Protein AF-A0A957EY91-F1 (afdb_monomer_lite)

Foldseek 3Di:
DPPVLVVVLVVVCVVLVQVDPVPCDDCNVVSVVCSVVVNCCSVPVVVVVVVVVVVVDDDPVLVVLVVVLVVVCVVCVVVVHHLVPDPVSVVSVVVNVVD

Secondary structure (DSSP, 8-state):
--HHHHHHHHHHHHHTTTT-TT--STTHHHHHHTHHHHHHIIIIIHHHHHHHHHHH---HHHHHHHHHHHHHHHHHHHTT--GGG-HHHHHHHHHHHH-

Structure (mmCIF, N/CA/C/O backbone):
data_AF-A0A957EY91-F1
#
_entry.id   AF-A0A957EY91-F1
#
loop_
_atom_site.group_PDB
_atom_site.id
_atom_site.type_symbol
_atom_site.label_atom_id
_atom_site.label_alt_id
_atom_site.label_comp_id
_atom_site.label_asym_id
_atom_site.label_entity_id
_atom_site.label_seq_id
_atom_site.pdbx_PDB_ins_code
_atom_site.Cartn_x
_atom_site.Cartn_y
_atom_site.Cartn_z
_atom_site.occupancy
_atom_site.B_iso_or_equiv
_atom_site.auth_seq_id
_a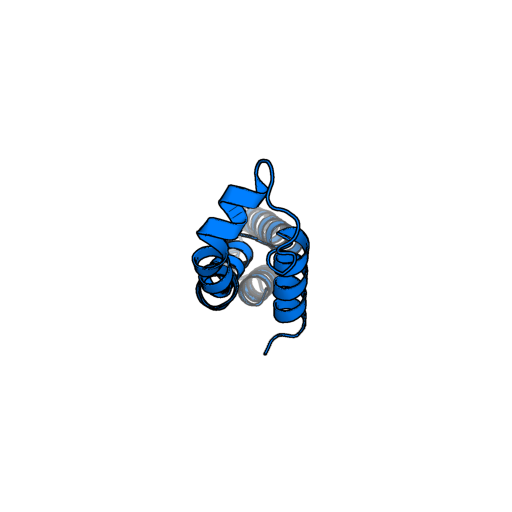tom_site.auth_comp_id
_atom_site.auth_asym_id
_atom_site.auth_atom_id
_atom_site.pdbx_PDB_model_num
ATOM 1 N N . MET A 1 1 ? -4.986 -16.431 3.336 1.00 62.88 1 MET A N 1
ATOM 2 C CA . MET A 1 1 ? -4.805 -15.100 3.963 1.00 62.88 1 MET A CA 1
ATOM 3 C C . MET A 1 1 ? -3.325 -14.752 3.932 1.00 62.88 1 MET A C 1
ATOM 5 O O . MET A 1 1 ? -2.516 -15.635 4.188 1.00 62.88 1 MET A O 1
ATOM 9 N N . ASN A 1 2 ? -2.958 -13.524 3.550 1.00 82.25 2 ASN A N 1
ATOM 10 C CA . ASN A 1 2 ? -1.559 -13.083 3.525 1.00 82.25 2 ASN A CA 1
ATOM 11 C C . ASN A 1 2 ? -1.165 -12.601 4.938 1.00 82.25 2 ASN A C 1
ATOM 13 O O . ASN A 1 2 ? -1.713 -11.596 5.389 1.00 82.25 2 ASN A O 1
ATOM 17 N N . PRO A 1 3 ? -0.224 -13.260 5.639 1.00 86.44 3 PRO A N 1
ATOM 18 C CA . PRO A 1 3 ? 0.088 -12.949 7.038 1.00 86.44 3 PRO A CA 1
ATOM 19 C C . PRO A 1 3 ? 0.644 -11.532 7.241 1.00 86.44 3 PRO A C 1
ATOM 21 O O . PRO A 1 3 ? 0.435 -10.931 8.292 1.00 86.44 3 PRO A O 1
ATOM 24 N N . LYS A 1 4 ? 1.317 -10.958 6.234 1.00 87.12 4 LYS A N 1
ATOM 25 C CA . LYS A 1 4 ? 1.811 -9.572 6.297 1.00 87.12 4 LYS A CA 1
ATOM 26 C C . LYS A 1 4 ? 0.670 -8.558 6.227 1.00 87.12 4 LYS A C 1
ATOM 28 O O . LYS A 1 4 ? 0.732 -7.528 6.890 1.00 87.12 4 LYS A O 1
ATOM 33 N N . TYR A 1 5 ? -0.364 -8.863 5.445 1.00 86.69 5 TYR A N 1
ATOM 34 C CA . TYR A 1 5 ? -1.539 -8.007 5.306 1.00 86.69 5 TYR A CA 1
ATOM 35 C C . TYR A 1 5 ? -2.370 -7.983 6.594 1.00 86.69 5 TYR A C 1
ATOM 37 O O . TYR A 1 5 ? -2.739 -6.911 7.060 1.00 86.69 5 TYR A O 1
ATOM 45 N N . GLU A 1 6 ? -2.569 -9.137 7.234 1.00 88.12 6 GLU A N 1
ATOM 46 C CA . GLU A 1 6 ? -3.240 -9.192 8.541 1.00 88.12 6 GLU A CA 1
ATOM 47 C C . GLU A 1 6 ? -2.463 -8.415 9.613 1.00 88.12 6 GLU A C 1
ATOM 49 O O . GLU A 1 6 ? -3.053 -7.680 10.402 1.00 88.12 6 GLU A O 1
ATOM 54 N N . LYS A 1 7 ? -1.123 -8.493 9.597 1.00 90.44 7 LYS A N 1
ATOM 55 C CA . LYS A 1 7 ? -0.277 -7.691 10.491 1.00 90.44 7 LYS A CA 1
ATOM 56 C C . LYS A 1 7 ? -0.427 -6.186 10.240 1.00 90.44 7 LYS A C 1
ATOM 58 O O . LYS A 1 7 ? -0.486 -5.423 11.199 1.00 90.44 7 LYS A O 1
ATOM 63 N N . LEU A 1 8 ? -0.500 -5.756 8.978 1.00 89.00 8 LEU A N 1
ATOM 64 C CA . LEU A 1 8 ? -0.752 -4.355 8.625 1.00 89.00 8 LEU A CA 1
ATOM 65 C C . LEU A 1 8 ? -2.111 -3.890 9.160 1.00 89.00 8 LEU A C 1
ATOM 67 O O . LEU A 1 8 ? -2.183 -2.846 9.800 1.00 89.00 8 LEU A O 1
ATOM 71 N N . LYS A 1 9 ? -3.171 -4.678 8.942 1.00 87.81 9 LYS A N 1
ATOM 72 C CA . LYS A 1 9 ? -4.508 -4.378 9.467 1.00 87.81 9 LYS A CA 1
ATOM 73 C C . LYS A 1 9 ? -4.504 -4.229 10.986 1.00 87.81 9 LYS A C 1
ATOM 75 O O . LYS A 1 9 ? -5.061 -3.260 11.489 1.00 87.81 9 LYS A O 1
ATOM 80 N N . ALA A 1 10 ? -3.855 -5.148 11.702 1.00 87.88 10 ALA A N 1
ATOM 81 C CA . ALA A 1 10 ? -3.744 -5.085 13.158 1.00 87.88 10 ALA A CA 1
ATOM 82 C C . ALA A 1 10 ? -3.030 -3.806 13.630 1.00 87.88 10 ALA A C 1
ATOM 84 O O . ALA A 1 10 ? -3.543 -3.111 14.500 1.00 87.88 10 ALA A O 1
ATOM 85 N N . LEU A 1 11 ? -1.904 -3.448 13.001 1.00 90.25 11 LEU A N 1
ATOM 86 C CA . LEU A 1 11 ? -1.167 -2.220 13.320 1.00 90.25 11 LEU A CA 1
ATOM 87 C C . LEU A 1 11 ? -1.982 -0.954 13.041 1.00 90.25 11 LEU A C 1
ATOM 89 O O . LEU A 1 11 ? -1.904 0.000 13.805 1.00 90.25 11 LEU A O 1
ATOM 93 N N . LEU A 1 12 ? -2.767 -0.927 11.961 1.00 88.25 12 LEU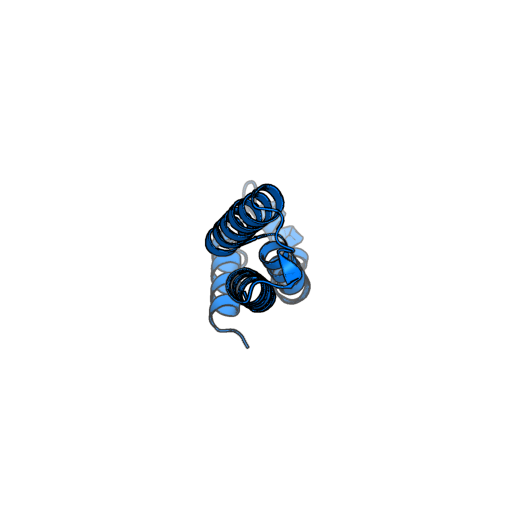 A N 1
ATOM 94 C CA . LEU A 1 12 ? -3.643 0.208 11.667 1.00 88.25 12 LEU A CA 1
ATOM 95 C C . LEU A 1 12 ? -4.754 0.336 12.716 1.00 88.25 12 LEU A C 1
ATOM 97 O O . LEU A 1 12 ? -5.007 1.440 13.188 1.00 88.25 12 LEU A O 1
ATOM 101 N N . LYS A 1 13 ? -5.375 -0.778 13.130 1.00 84.56 13 LYS A N 1
ATOM 102 C CA . LYS A 1 13 ? -6.379 -0.778 14.210 1.00 84.56 13 LYS A CA 1
ATOM 103 C C . LYS A 1 13 ? -5.789 -0.268 15.531 1.00 84.56 13 LYS A C 1
ATOM 105 O O . LYS A 1 13 ? -6.410 0.564 16.189 1.00 84.56 13 LYS A O 1
ATOM 110 N N . GLU A 1 14 ? -4.565 -0.686 15.859 1.00 85.62 14 GLU A N 1
ATOM 111 C CA . GLU A 1 14 ? -3.820 -0.204 17.028 1.00 85.62 14 GLU A CA 1
ATOM 112 C C . GLU A 1 14 ? -3.487 1.294 16.930 1.00 85.62 14 GLU A C 1
ATOM 114 O O . GLU A 1 14 ? -3.729 2.041 17.875 1.00 85.62 14 GLU A O 1
ATOM 119 N N . LEU A 1 15 ? -2.994 1.756 15.775 1.00 85.50 15 LEU A N 1
ATOM 120 C CA . LEU A 1 15 ? -2.622 3.155 15.542 1.00 85.50 15 LEU A CA 1
ATOM 121 C C . LEU A 1 15 ? -3.812 4.105 15.696 1.00 85.50 15 LEU A C 1
ATOM 123 O O . LEU A 1 15 ? -3.676 5.180 16.277 1.00 85.50 15 LEU A O 1
ATOM 127 N N . PHE A 1 16 ? -4.975 3.711 15.175 1.00 82.31 16 PHE A N 1
ATOM 128 C CA . PHE A 1 16 ? -6.203 4.493 15.300 1.00 82.31 16 PHE A CA 1
ATOM 129 C C . PHE A 1 16 ? -6.880 4.339 16.666 1.00 82.31 16 PHE A C 1
ATOM 131 O O . PHE A 1 16 ? -7.872 5.022 16.912 1.00 82.31 16 PHE A O 1
ATOM 138 N N . GLN A 1 17 ? -6.349 3.474 17.542 1.00 78.25 17 GLN A N 1
ATOM 139 C CA . GLN A 1 17 ? -6.841 3.230 18.901 1.00 78.25 17 GLN A CA 1
ATOM 140 C C . GLN A 1 17 ? -8.360 2.993 18.953 1.00 78.25 17 GLN A C 1
ATOM 142 O O . GLN A 1 17 ? -9.031 3.387 19.904 1.00 78.25 17 GLN A O 1
ATOM 147 N N . LEU A 1 18 ? -8.913 2.338 17.923 1.00 71.31 18 LEU A N 1
ATOM 148 C CA . LEU A 1 18 ? -10.365 2.165 17.764 1.00 71.31 18 LEU A CA 1
ATOM 149 C C . LEU A 1 18 ? -10.986 1.329 18.892 1.00 71.31 18 LEU A C 1
ATOM 151 O O . LEU A 1 18 ? -12.173 1.471 19.174 1.00 71.31 18 LEU A O 1
ATOM 155 N N . ASP A 1 19 ? -10.176 0.493 19.541 1.00 69.69 19 ASP A N 1
ATOM 156 C CA . ASP A 1 19 ? -10.584 -0.403 20.623 1.00 69.69 19 ASP A CA 1
ATOM 157 C C . ASP A 1 19 ? -10.448 0.227 22.027 1.00 69.69 19 ASP A C 1
ATOM 159 O O . ASP A 1 19 ? -10.672 -0.457 23.025 1.00 69.69 19 ASP A O 1
ATOM 163 N N . GLN A 1 20 ? -10.076 1.512 22.137 1.00 69.75 20 GLN A N 1
ATOM 164 C CA . GLN A 1 20 ? -9.953 2.218 23.420 1.00 69.75 20 GLN A CA 1
ATOM 165 C C . GLN A 1 20 ? -11.071 3.262 23.604 1.00 69.75 20 GLN A C 1
ATOM 167 O O . GLN A 1 20 ? -10.894 4.431 23.256 1.00 69.75 20 GLN A O 1
ATOM 172 N N . PRO A 1 21 ? -12.226 2.876 24.177 1.00 64.94 21 PRO A N 1
ATOM 173 C CA . PRO A 1 21 ? -13.364 3.777 24.380 1.00 64.94 21 PRO A CA 1
ATOM 174 C C . PRO A 1 21 ? -13.103 4.895 25.404 1.00 64.94 21 PRO A C 1
ATOM 176 O O . PRO A 1 21 ? -13.844 5.870 25.428 1.00 64.94 21 PRO A O 1
ATOM 179 N N . ASP A 1 22 ? -12.048 4.796 26.220 1.00 68.38 22 ASP A N 1
ATOM 180 C CA . ASP A 1 22 ? -11.700 5.814 27.225 1.00 68.38 22 ASP A CA 1
ATOM 181 C C . ASP A 1 22 ? -11.111 7.109 26.613 1.00 68.38 22 ASP A C 1
ATOM 183 O O . ASP A 1 22 ? -11.008 8.139 27.285 1.00 68.38 22 ASP A O 1
ATOM 187 N N . LEU A 1 23 ? -10.742 7.092 25.325 1.00 69.12 23 LEU A N 1
ATOM 188 C CA . LEU A 1 23 ? -10.229 8.242 24.569 1.00 69.12 23 LEU A CA 1
ATOM 189 C C . LEU A 1 23 ? -11.372 9.083 23.979 1.00 69.12 23 LEU A C 1
ATOM 191 O O . LEU A 1 23 ? -11.521 9.212 22.768 1.00 69.12 23 LEU A O 1
ATOM 195 N N . ASP A 1 24 ? -12.178 9.705 24.836 1.00 70.62 24 ASP A N 1
ATOM 196 C CA . ASP A 1 24 ? -13.344 10.491 24.402 1.00 70.62 24 ASP A CA 1
ATOM 197 C C . ASP A 1 24 ? -13.066 12.010 24.368 1.00 70.62 24 ASP A C 1
ATOM 199 O O . ASP A 1 24 ? -13.843 12.851 24.827 1.00 70.62 24 ASP A O 1
ATOM 203 N N . PHE A 1 25 ? -11.900 12.396 23.839 1.00 79.62 25 PHE A N 1
ATOM 204 C CA . PHE A 1 25 ? -11.455 13.792 23.776 1.00 79.62 25 PHE A CA 1
ATOM 205 C C . PHE A 1 25 ? -10.718 14.123 22.473 1.00 79.62 25 PHE A C 1
ATOM 207 O O . PHE A 1 25 ? -10.118 13.269 21.820 1.00 79.62 25 PHE A O 1
ATOM 214 N N . GLY A 1 26 ? -10.749 15.400 22.081 1.00 80.50 26 GLY A N 1
ATOM 215 C CA . GLY A 1 26 ? -10.046 15.887 20.892 1.00 80.50 26 GLY A CA 1
ATOM 216 C C . GLY A 1 26 ? -10.446 15.150 19.607 1.00 80.50 26 GLY A C 1
ATOM 217 O O . GLY A 1 26 ? -11.630 14.952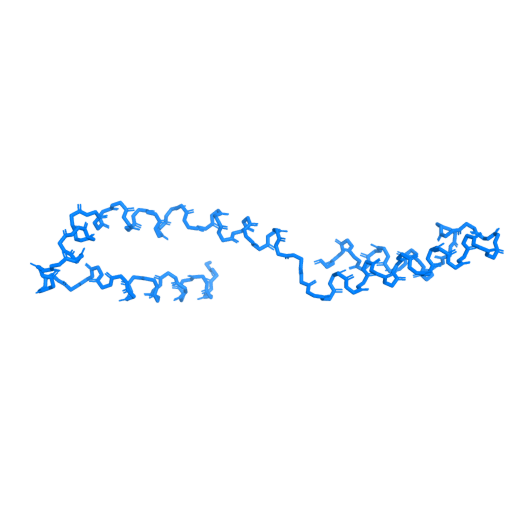 19.336 1.00 80.50 26 GLY A O 1
ATOM 218 N N . LEU A 1 27 ? -9.452 14.750 18.807 1.00 83.19 27 LEU A N 1
ATOM 219 C CA . LEU A 1 27 ? -9.658 14.040 17.538 1.00 83.19 27 LEU A CA 1
ATOM 220 C C . LEU A 1 27 ? -10.276 12.641 17.728 1.00 83.19 27 LEU A C 1
ATOM 222 O O . LEU A 1 27 ? -11.003 12.176 16.849 1.00 83.19 27 LEU A O 1
ATOM 226 N N . TYR A 1 28 ? -10.054 11.993 18.875 1.00 82.94 28 TYR A N 1
ATOM 227 C CA . TYR A 1 28 ? -10.534 10.632 19.129 1.00 82.94 28 TYR A CA 1
ATOM 228 C C . TYR A 1 28 ? -12.059 10.540 19.206 1.00 82.94 28 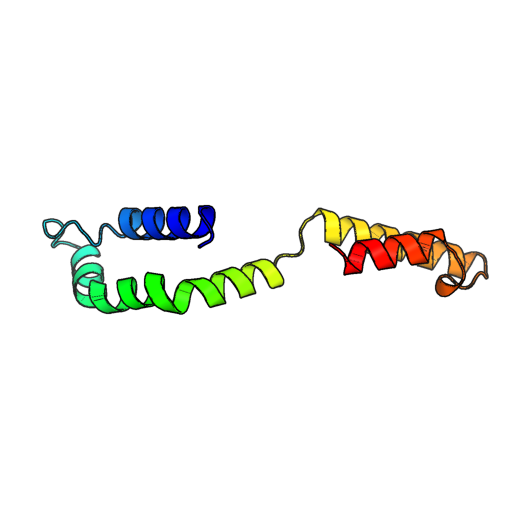TYR A C 1
ATOM 230 O O . TYR A 1 28 ? -12.621 9.559 18.734 1.00 82.94 28 TYR A O 1
ATOM 238 N N . ARG A 1 29 ? -12.751 11.610 19.626 1.00 80.69 29 ARG A N 1
ATOM 239 C CA . ARG A 1 29 ? -14.223 11.691 19.542 1.00 80.69 29 ARG A CA 1
ATOM 240 C C . ARG A 1 29 ? -14.739 11.502 18.116 1.00 80.69 29 ARG A C 1
ATOM 242 O O . ARG A 1 29 ? -15.764 10.865 17.891 1.00 80.69 29 ARG A O 1
ATOM 249 N N . ILE A 1 30 ? -14.038 12.085 17.144 1.00 83.12 30 ILE A N 1
ATOM 250 C CA . ILE A 1 30 ? -14.404 11.999 15.726 1.00 83.12 30 ILE A CA 1
ATOM 251 C C . ILE A 1 30 ? -14.078 10.602 15.193 1.00 83.12 30 ILE A C 1
ATOM 253 O O . ILE A 1 30 ? -14.895 10.014 14.486 1.00 83.12 30 ILE A O 1
ATOM 257 N N . LEU A 1 31 ? -12.908 10.066 15.552 1.00 80.19 31 LEU A N 1
ATOM 258 C CA . LEU A 1 31 ? -12.490 8.719 15.160 1.00 80.19 31 LEU A CA 1
ATOM 259 C C . LEU A 1 31 ? -13.432 7.650 15.721 1.00 80.19 31 LEU A C 1
ATOM 261 O O . LEU A 1 31 ? -13.837 6.757 14.984 1.00 80.19 31 LEU A O 1
ATOM 265 N N . HIS A 1 32 ? -13.860 7.782 16.976 1.00 80.88 32 HIS A N 1
ATOM 266 C CA . HIS A 1 32 ? -14.800 6.863 17.608 1.00 80.88 32 HIS A CA 1
ATOM 267 C C . HIS A 1 32 ? -16.184 6.928 16.949 1.00 80.88 32 HIS A C 1
ATOM 269 O O . HIS A 1 32 ? -16.757 5.891 16.613 1.00 80.88 32 HIS A O 1
ATOM 275 N N . ALA A 1 33 ? -16.688 8.137 16.668 1.00 83.38 33 ALA A N 1
ATOM 276 C CA . ALA A 1 33 ? -17.955 8.331 15.957 1.00 83.38 33 ALA A CA 1
ATOM 277 C C . ALA A 1 33 ? -17.953 7.717 14.545 1.00 83.38 33 ALA A C 1
ATOM 279 O O . ALA A 1 33 ? -19.011 7.364 14.026 1.00 83.38 33 ALA A O 1
ATOM 280 N N . ARG A 1 34 ? -16.773 7.570 13.930 1.00 85.38 34 ARG A N 1
ATOM 281 C CA . ARG A 1 34 ? -16.581 6.928 12.621 1.00 85.38 34 ARG A CA 1
ATOM 282 C C . ARG A 1 34 ? -15.932 5.547 12.706 1.00 85.38 34 ARG A C 1
ATOM 284 O O . ARG A 1 34 ? -15.518 5.011 11.684 1.00 85.38 34 ARG A O 1
ATOM 291 N N . SER A 1 35 ? -15.857 4.942 13.890 1.00 83.06 35 SER A N 1
ATOM 292 C CA . SER A 1 35 ? -15.179 3.654 14.097 1.00 83.06 35 SER A CA 1
ATOM 293 C C . SER A 1 35 ? -15.742 2.544 13.207 1.00 83.06 35 SER A C 1
ATOM 295 O O . SER A 1 35 ? -14.984 1.719 12.702 1.00 83.06 35 SER A O 1
ATOM 297 N N . ALA A 1 36 ? -17.054 2.553 12.956 1.00 84.69 36 ALA A N 1
ATOM 298 C CA . ALA A 1 36 ? -17.708 1.624 12.038 1.00 84.69 36 ALA A CA 1
ATOM 299 C C . ALA A 1 36 ? -17.220 1.797 10.587 1.00 84.69 36 ALA A C 1
ATOM 301 O O . ALA A 1 36 ? -16.852 0.813 9.952 1.00 84.69 36 ALA A O 1
ATOM 302 N N . GLU A 1 37 ? -17.149 3.038 10.089 1.00 87.81 37 GLU A N 1
ATOM 303 C CA . GLU A 1 37 ? -16.608 3.358 8.756 1.00 87.81 37 GLU A CA 1
ATOM 304 C C . GLU A 1 37 ? -15.134 2.954 8.641 1.00 87.81 37 GLU A C 1
ATOM 306 O O . GLU A 1 37 ? -14.732 2.340 7.655 1.00 87.81 37 GLU A O 1
ATOM 311 N N . ILE A 1 38 ? -14.326 3.252 9.662 1.00 85.88 38 ILE A N 1
ATOM 312 C CA . ILE A 1 38 ? -12.895 2.926 9.661 1.00 85.88 38 ILE A CA 1
ATOM 313 C C . ILE A 1 38 ? -12.691 1.406 9.682 1.00 85.88 38 ILE A C 1
ATOM 315 O O . ILE A 1 38 ? -11.865 0.887 8.933 1.00 85.88 38 ILE A O 1
ATOM 319 N N . ASN A 1 39 ? -13.451 0.668 10.494 1.00 84.69 39 ASN A N 1
ATOM 320 C CA . ASN A 1 39 ? -13.374 -0.793 10.511 1.00 84.69 39 ASN A CA 1
ATOM 321 C C . ASN A 1 39 ? -13.810 -1.401 9.176 1.00 84.69 39 ASN A C 1
ATOM 323 O O . ASN A 1 39 ? -13.107 -2.264 8.654 1.00 84.69 39 ASN A O 1
ATOM 327 N N . GLN A 1 40 ? -14.904 -0.912 8.585 1.00 89.31 40 GLN A N 1
ATOM 328 C CA . GLN A 1 40 ? -15.339 -1.344 7.258 1.00 89.31 40 GLN A CA 1
ATOM 329 C C . GLN A 1 40 ? -14.244 -1.112 6.212 1.00 89.31 40 GLN A C 1
ATOM 331 O O . GLN A 1 40 ? -13.925 -2.027 5.452 1.00 89.31 40 GLN A O 1
ATOM 336 N N . PHE A 1 41 ? -13.610 0.061 6.232 1.00 90.00 41 PHE A N 1
ATOM 337 C CA . PHE A 1 41 ? -12.498 0.367 5.344 1.00 90.00 41 PHE A CA 1
ATOM 338 C C . PHE A 1 41 ? -11.334 -0.616 5.525 1.00 90.00 41 PHE A C 1
ATOM 340 O O . PHE A 1 41 ? -10.858 -1.210 4.558 1.00 90.00 41 PHE A O 1
ATOM 347 N N . LEU A 1 42 ? -10.885 -0.835 6.765 1.00 87.31 42 LEU A N 1
ATOM 348 C CA . LEU A 1 42 ? -9.773 -1.742 7.059 1.00 87.31 42 LEU A CA 1
ATOM 349 C C . LEU A 1 42 ? -10.085 -3.195 6.681 1.00 87.31 42 LEU A C 1
ATOM 351 O O . LEU A 1 42 ? -9.173 -3.936 6.306 1.00 87.31 42 LEU A O 1
ATOM 355 N N . ASP A 1 43 ? -11.348 -3.612 6.786 1.00 85.56 43 ASP A N 1
ATOM 356 C CA . ASP A 1 43 ? -11.759 -4.991 6.547 1.00 85.56 43 ASP A CA 1
ATOM 357 C C . ASP A 1 43 ? -12.104 -5.297 5.083 1.00 85.56 43 ASP A C 1
ATOM 359 O O . ASP A 1 43 ? -11.806 -6.408 4.633 1.00 85.56 43 ASP A O 1
ATOM 363 N N . HIS A 1 44 ? -12.636 -4.331 4.328 1.00 87.00 44 HIS A N 1
ATOM 364 C CA . HIS A 1 44 ? -13.127 -4.551 2.963 1.00 87.00 44 HIS A CA 1
ATOM 365 C C . HIS A 1 44 ? -12.426 -3.706 1.889 1.00 87.00 44 HIS A C 1
ATOM 367 O O . HIS A 1 44 ? -12.133 -4.227 0.811 1.00 87.00 44 HIS A O 1
ATOM 373 N N . ASP A 1 45 ? -12.096 -2.447 2.178 1.00 88.25 45 ASP A N 1
ATOM 374 C CA . ASP A 1 45 ? -11.654 -1.482 1.157 1.00 88.25 45 ASP A CA 1
ATOM 375 C C . ASP A 1 45 ? -10.129 -1.291 1.105 1.00 88.25 45 ASP A C 1
ATOM 377 O O . ASP A 1 45 ? -9.573 -0.875 0.086 1.00 88.25 45 ASP A O 1
ATOM 381 N N . LEU A 1 46 ? -9.419 -1.649 2.178 1.00 88.00 46 LEU A N 1
ATOM 382 C CA . LEU A 1 46 ? -7.970 -1.491 2.280 1.00 88.00 46 LEU A CA 1
ATOM 383 C C . LEU A 1 46 ? -7.219 -2.406 1.301 1.00 88.00 46 LEU A C 1
ATOM 385 O O . LEU A 1 46 ? -6.199 -2.008 0.743 1.00 88.00 46 LEU A O 1
ATOM 389 N N . LEU A 1 47 ? -7.683 -3.644 1.093 1.00 86.75 47 LEU A N 1
ATOM 390 C CA . LEU A 1 47 ? -6.962 -4.614 0.259 1.00 86.75 47 LEU A CA 1
ATOM 391 C C . LEU A 1 47 ? -6.829 -4.155 -1.209 1.00 86.75 47 LEU A C 1
ATOM 393 O O . LEU A 1 47 ? -5.709 -4.220 -1.722 1.00 86.75 47 LEU A O 1
ATOM 397 N N . PRO A 1 48 ? -7.900 -3.689 -1.887 1.00 87.00 48 PRO A N 1
ATOM 398 C CA . PRO A 1 48 ? -7.789 -3.096 -3.219 1.00 87.00 48 PRO A CA 1
ATOM 399 C C . PRO A 1 48 ? -6.790 -1.937 -3.293 1.00 87.00 48 PRO A C 1
ATOM 401 O O . PRO A 1 48 ? -5.956 -1.921 -4.193 1.00 87.00 48 PRO A O 1
ATOM 404 N N . GLN A 1 49 ? -6.812 -1.013 -2.327 1.00 86.06 49 GLN A N 1
ATOM 405 C CA . GLN A 1 49 ? -5.918 0.151 -2.334 1.00 86.06 49 GLN A CA 1
ATOM 406 C C . GLN A 1 49 ? -4.455 -0.231 -2.131 1.00 86.06 49 GLN A C 1
ATOM 408 O O . GLN A 1 49 ? -3.578 0.297 -2.807 1.00 86.06 49 GLN A O 1
ATOM 413 N N . VAL A 1 50 ? -4.185 -1.186 -1.235 1.00 85.44 50 VAL A N 1
ATOM 414 C CA . VAL A 1 50 ? -2.838 -1.732 -1.059 1.00 85.44 50 VAL A CA 1
ATOM 415 C C . VAL A 1 50 ? -2.356 -2.335 -2.376 1.00 85.44 50 VAL A C 1
ATOM 417 O O . VAL A 1 50 ? -1.260 -2.017 -2.815 1.00 85.44 50 VAL A O 1
ATOM 420 N N . ARG A 1 51 ? -3.173 -3.156 -3.048 1.00 82.56 51 ARG A N 1
ATOM 421 C CA . ARG A 1 51 ? -2.793 -3.742 -4.344 1.00 82.56 51 ARG A CA 1
ATOM 422 C C . ARG A 1 51 ? -2.483 -2.676 -5.387 1.00 82.56 51 ARG A C 1
ATOM 424 O O . ARG A 1 51 ? -1.417 -2.744 -5.980 1.00 82.56 51 ARG A O 1
ATOM 431 N N . GLN A 1 52 ? -3.350 -1.680 -5.535 1.00 84.06 52 GLN A N 1
ATOM 432 C CA . GLN A 1 52 ? -3.137 -0.583 -6.474 1.00 84.06 52 GLN A CA 1
ATOM 433 C C . GLN A 1 52 ? -1.842 0.187 -6.168 1.00 84.06 52 GLN A C 1
ATOM 435 O O . GLN A 1 52 ? -1.037 0.420 -7.062 1.00 84.06 52 GLN A O 1
ATOM 440 N N . ALA A 1 53 ? -1.583 0.514 -4.900 1.00 82.56 53 ALA A N 1
ATOM 441 C CA . ALA A 1 53 ? -0.354 1.199 -4.505 1.00 82.56 53 ALA A CA 1
ATOM 442 C C . ALA A 1 53 ? 0.903 0.364 -4.805 1.00 82.56 53 ALA A C 1
ATOM 444 O O . ALA A 1 53 ? 1.931 0.919 -5.178 1.00 82.56 53 ALA A O 1
ATOM 445 N N . PHE A 1 54 ? 0.830 -0.964 -4.669 1.00 77.38 54 PHE A N 1
ATOM 446 C CA . PHE A 1 54 ? 1.922 -1.868 -5.043 1.00 77.38 54 PHE A CA 1
ATOM 447 C C . PHE A 1 54 ? 2.057 -2.068 -6.562 1.00 77.38 54 PHE A C 1
ATOM 449 O O . PHE A 1 54 ? 3.157 -2.350 -7.020 1.00 77.38 54 PHE A O 1
ATOM 456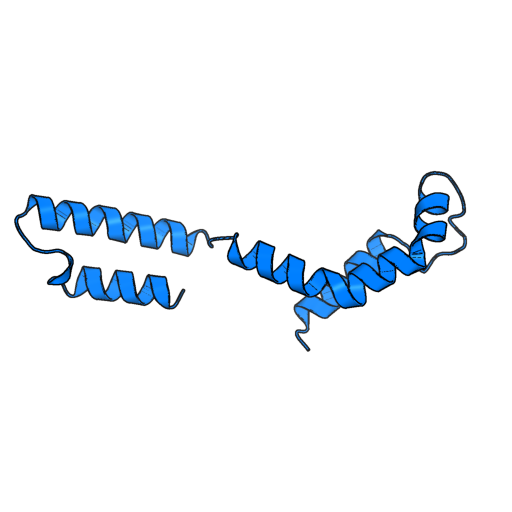 N N . GLU A 1 55 ? 0.982 -1.919 -7.339 1.00 73.88 55 GLU A N 1
ATOM 457 C CA . GLU A 1 55 ? 1.028 -1.917 -8.809 1.00 73.88 55 GLU A CA 1
ATOM 458 C C . GLU A 1 55 ? 1.655 -0.627 -9.355 1.00 73.88 55 GLU A C 1
ATOM 460 O O . GLU A 1 55 ? 2.454 -0.668 -10.289 1.00 73.88 55 GLU A O 1
ATOM 465 N N . GLU A 1 56 ? 1.332 0.516 -8.748 1.00 71.44 56 GLU A N 1
ATOM 466 C CA . GLU A 1 56 ? 1.938 1.813 -9.068 1.00 71.44 56 GLU A CA 1
ATOM 467 C C . GLU A 1 56 ? 3.394 1.902 -8.583 1.00 71.44 56 GLU A C 1
ATOM 469 O O . GLU A 1 56 ? 4.220 2.607 -9.171 1.00 71.44 56 GLU A O 1
ATOM 474 N N . TYR A 1 57 ? 3.737 1.157 -7.531 1.00 71.44 57 TYR A N 1
ATOM 475 C CA . TYR A 1 57 ? 5.100 1.052 -7.040 1.00 71.44 57 TYR A CA 1
ATOM 476 C C . TYR A 1 57 ? 5.928 0.134 -7.943 1.00 71.44 57 TYR A C 1
ATOM 478 O O . TYR A 1 57 ? 5.996 -1.079 -7.747 1.00 71.44 57 TYR A O 1
ATOM 486 N N . GLN A 1 58 ? 6.632 0.720 -8.912 1.00 65.81 58 GLN A N 1
ATOM 487 C CA . GLN A 1 58 ? 7.722 0.003 -9.563 1.00 65.81 58 GLN A CA 1
ATOM 488 C C . GLN A 1 58 ? 8.875 -0.177 -8.561 1.00 65.81 58 GLN A C 1
ATOM 490 O O . GLN A 1 58 ? 9.427 0.826 -8.094 1.00 65.81 58 GLN A O 1
ATOM 495 N N . PRO A 1 59 ? 9.274 -1.418 -8.218 1.00 71.94 59 PRO A N 1
ATOM 496 C CA . PRO A 1 59 ? 10.448 -1.622 -7.383 1.00 71.94 59 PRO A CA 1
ATOM 497 C C . PRO A 1 59 ? 11.671 -1.000 -8.065 1.00 71.94 59 PRO A C 1
ATOM 499 O O . PRO A 1 59 ? 11.776 -1.009 -9.293 1.00 71.94 59 PRO A O 1
ATOM 502 N N . ALA A 1 60 ? 12.605 -0.465 -7.274 1.00 72.00 60 ALA A N 1
ATOM 503 C CA . ALA A 1 60 ? 13.827 0.162 -7.789 1.00 72.00 60 ALA A CA 1
ATOM 504 C C . ALA A 1 60 ? 14.586 -0.756 -8.768 1.00 72.00 60 ALA A C 1
ATOM 506 O O . ALA A 1 60 ? 15.148 -0.280 -9.752 1.00 72.00 60 ALA A O 1
ATOM 507 N N . ASP A 1 61 ? 14.511 -2.071 -8.552 1.00 71.75 61 ASP A N 1
ATOM 508 C CA . ASP A 1 61 ? 15.044 -3.092 -9.454 1.00 71.75 61 ASP A CA 1
ATOM 509 C C . ASP A 1 61 ? 14.406 -3.054 -10.854 1.00 71.75 61 ASP A C 1
ATOM 511 O O . ASP A 1 61 ? 15.117 -3.167 -11.849 1.00 71.75 61 ASP A O 1
ATOM 515 N N . LYS A 1 62 ? 13.086 -2.838 -10.959 1.00 79.69 62 LYS A N 1
ATOM 516 C CA . LYS A 1 62 ? 12.369 -2.717 -12.243 1.00 79.69 62 LYS A CA 1
ATOM 517 C C . LYS A 1 62 ? 12.787 -1.462 -12.999 1.00 79.69 62 LYS A C 1
ATOM 519 O O . LYS A 1 62 ? 13.058 -1.536 -14.193 1.00 79.69 62 LYS A O 1
ATOM 524 N N . ALA A 1 63 ? 12.897 -0.334 -12.299 1.00 82.62 63 ALA A N 1
ATOM 525 C CA . ALA A 1 63 ? 13.342 0.924 -12.893 1.00 82.62 63 ALA A CA 1
ATOM 526 C C . ALA A 1 63 ? 14.787 0.826 -13.423 1.00 82.62 63 ALA A C 1
ATOM 528 O O . ALA A 1 63 ? 15.089 1.304 -14.520 1.00 82.62 63 ALA A O 1
ATOM 529 N N . GLU A 1 64 ? 15.673 0.158 -12.679 1.00 84.25 64 GLU A N 1
ATOM 530 C CA . GLU A 1 64 ? 17.055 -0.099 -13.092 1.00 84.25 64 GLU A CA 1
ATOM 531 C C . GLU A 1 64 ? 17.125 -1.085 -14.275 1.00 84.25 64 GLU A C 1
ATOM 533 O O . GLU A 1 64 ? 17.841 -0.842 -15.247 1.00 84.25 64 GLU A O 1
ATOM 538 N N . LEU A 1 65 ? 16.314 -2.148 -14.262 1.00 84.75 65 LEU A N 1
ATOM 539 C CA . LEU A 1 65 ? 16.156 -3.075 -15.389 1.00 84.75 65 LEU A CA 1
ATOM 540 C C . LEU A 1 65 ? 15.647 -2.364 -16.657 1.00 84.75 65 LEU A C 1
ATOM 542 O O . LEU A 1 65 ? 16.183 -2.590 -17.744 1.00 84.75 65 LEU A O 1
ATOM 546 N N . GLU A 1 66 ? 14.662 -1.465 -16.544 1.00 86.19 66 GLU A N 1
ATOM 547 C CA . GLU A 1 66 ? 14.154 -0.681 -17.679 1.00 86.19 66 GLU A CA 1
ATOM 548 C C . GLU A 1 66 ? 15.218 0.271 -18.230 1.00 86.19 66 GLU A C 1
ATOM 550 O O . GLU A 1 66 ? 15.288 0.514 -19.439 1.00 86.19 66 GLU A O 1
ATOM 555 N N . LYS A 1 67 ? 16.031 0.855 -17.348 1.00 89.62 67 LYS A N 1
ATOM 556 C CA . LYS A 1 67 ? 17.142 1.721 -17.738 1.00 89.62 67 LYS A CA 1
ATOM 557 C C . LYS A 1 67 ? 18.197 0.929 -18.512 1.00 89.62 67 LYS A C 1
ATOM 559 O O . LYS A 1 67 ? 18.533 1.323 -19.627 1.00 89.62 67 LYS A O 1
ATOM 564 N N . GLN A 1 68 ? 18.626 -0.224 -17.998 1.00 88.00 68 GLN A N 1
ATOM 565 C CA . GLN A 1 68 ? 19.578 -1.103 -18.686 1.00 88.00 68 GLN A CA 1
ATOM 566 C C . GLN A 1 68 ? 19.042 -1.598 -20.034 1.00 88.00 68 GLN A C 1
ATOM 568 O O . GLN A 1 68 ? 19.786 -1.667 -21.017 1.00 88.00 68 GLN A O 1
ATOM 573 N N . LEU A 1 69 ? 17.746 -1.920 -20.108 1.00 89.00 69 LEU A N 1
ATOM 574 C CA . LEU A 1 69 ? 17.088 -2.292 -21.358 1.00 89.00 69 LEU A CA 1
ATOM 575 C C . LEU A 1 69 ? 17.130 -1.138 -22.369 1.00 89.00 69 LEU A C 1
ATOM 577 O O . LEU A 1 69 ? 17.469 -1.365 -23.533 1.00 89.00 69 LEU A O 1
ATOM 581 N N . ARG A 1 70 ? 16.826 0.094 -21.937 1.00 91.75 70 ARG A N 1
ATOM 582 C CA . ARG A 1 70 ? 16.894 1.302 -22.777 1.00 91.75 70 ARG A CA 1
ATOM 583 C C . ARG A 1 70 ? 18.307 1.564 -23.290 1.00 91.75 70 ARG A C 1
ATOM 585 O O . ARG A 1 70 ? 18.473 1.759 -24.491 1.00 91.75 70 ARG A O 1
ATOM 592 N N . GLU A 1 71 ? 19.308 1.520 -22.415 1.00 91.81 71 GLU A N 1
ATOM 593 C CA . GLU A 1 71 ? 20.713 1.761 -22.764 1.00 91.81 71 GLU A CA 1
ATOM 594 C C . GLU A 1 71 ? 21.222 0.731 -23.778 1.00 91.81 71 GLU A C 1
ATOM 596 O O . GLU A 1 71 ? 21.734 1.103 -24.834 1.00 91.81 71 GLU A O 1
ATOM 601 N N . LYS A 1 72 ? 21.005 -0.567 -23.524 1.00 88.19 72 LYS A N 1
ATOM 602 C CA . LYS A 1 72 ? 21.419 -1.623 -24.459 1.00 88.19 72 LYS A CA 1
ATOM 603 C C . LYS A 1 72 ? 20.677 -1.547 -25.786 1.00 88.19 72 LYS A C 1
ATOM 605 O O . LYS A 1 72 ? 21.295 -1.691 -26.834 1.00 88.19 72 LYS A O 1
ATOM 610 N N . SER A 1 73 ? 19.370 -1.291 -25.766 1.00 88.31 73 SER A N 1
ATOM 611 C CA . SER A 1 73 ? 18.590 -1.167 -27.003 1.00 88.31 73 SER A CA 1
ATOM 612 C C . SER A 1 73 ? 19.040 0.030 -27.842 1.00 88.31 73 SER A C 1
ATOM 614 O O . SER A 1 73 ? 19.099 -0.069 -29.064 1.00 88.31 73 SER A O 1
ATOM 616 N N . ALA A 1 74 ? 19.379 1.154 -27.204 1.00 90.06 74 ALA A N 1
ATOM 617 C CA . ALA A 1 74 ? 19.924 2.322 -27.888 1.00 90.06 74 ALA A CA 1
ATOM 618 C C . ALA A 1 74 ? 21.315 2.040 -28.474 1.00 90.06 74 ALA A C 1
ATOM 620 O O . ALA A 1 74 ? 21.560 2.394 -29.625 1.00 90.06 74 ALA A O 1
ATOM 621 N N . GLN A 1 75 ? 22.180 1.349 -27.724 1.00 88.88 75 GLN A N 1
ATOM 622 C CA . GLN A 1 75 ? 23.504 0.941 -28.190 1.00 88.88 75 GLN A CA 1
ATOM 623 C C . GLN A 1 75 ? 23.409 0.047 -29.434 1.00 88.88 75 GLN A C 1
ATOM 625 O O . GLN A 1 75 ? 24.000 0.366 -30.458 1.00 88.88 75 GLN A O 1
ATOM 630 N N . TYR A 1 76 ? 22.592 -1.011 -29.398 1.00 87.56 76 TYR A N 1
ATOM 631 C CA . TYR A 1 76 ? 22.445 -1.904 -30.552 1.00 87.56 76 TYR A CA 1
ATOM 632 C C . TYR A 1 76 ? 21.844 -1.200 -31.773 1.00 87.56 76 TYR A C 1
ATOM 634 O O . TYR A 1 76 ? 22.310 -1.434 -32.885 1.00 87.56 76 TYR A O 1
ATOM 642 N N . ARG A 1 77 ? 20.893 -0.271 -31.585 1.00 86.81 77 ARG A N 1
ATOM 643 C CA . ARG A 1 77 ? 20.400 0.572 -32.690 1.00 86.81 77 ARG A CA 1
ATOM 644 C C . ARG A 1 77 ? 21.496 1.449 -33.286 1.00 86.81 77 ARG A C 1
ATOM 646 O O . ARG A 1 77 ? 21.537 1.600 -34.503 1.00 86.81 77 ARG A O 1
ATOM 653 N N . ALA A 1 78 ? 22.357 2.034 -32.452 1.00 88.31 78 ALA A N 1
ATOM 654 C CA . ALA A 1 78 ? 23.485 2.843 -32.910 1.00 88.31 78 ALA A CA 1
ATOM 655 C C . ALA A 1 78 ? 24.509 2.002 -33.691 1.00 88.31 78 ALA A C 1
ATOM 657 O O . ALA A 1 78 ? 25.057 2.474 -34.684 1.00 88.31 78 ALA A O 1
ATOM 658 N N . ASP A 1 79 ? 24.682 0.738 -33.302 1.00 86.81 79 ASP A N 1
ATOM 659 C CA . ASP A 1 79 ? 25.532 -0.243 -33.983 1.00 86.81 79 ASP A CA 1
ATOM 660 C C . ASP A 1 79 ? 24.868 -0.852 -35.243 1.00 86.81 79 ASP A C 1
ATOM 662 O O . ASP A 1 79 ? 25.437 -1.736 -35.885 1.00 86.81 79 ASP A O 1
ATOM 666 N N . GLY A 1 80 ? 23.668 -0.388 -35.623 1.00 84.19 80 GLY A N 1
ATOM 667 C CA . GLY A 1 80 ? 22.933 -0.847 -36.809 1.00 84.19 80 GLY A CA 1
ATOM 668 C C . GLY A 1 80 ? 22.267 -2.220 -36.657 1.00 84.19 80 GLY A C 1
ATOM 669 O O . GLY A 1 80 ? 21.833 -2.804 -37.649 1.00 84.19 80 GLY A O 1
ATOM 670 N N . LEU A 1 81 ? 22.188 -2.742 -35.432 1.00 84.12 81 LEU A N 1
ATOM 671 C CA . LEU A 1 81 ? 21.564 -4.017 -35.084 1.00 84.12 81 LEU A CA 1
ATOM 672 C C . LEU A 1 81 ? 20.123 -3.792 -34.609 1.00 84.12 81 LEU A C 1
ATOM 674 O O . LEU A 1 81 ? 19.824 -2.821 -33.912 1.00 84.12 81 LEU A O 1
ATOM 678 N N . ASP A 1 82 ? 19.226 -4.721 -34.940 1.00 83.44 82 ASP A N 1
ATOM 679 C CA . ASP A 1 82 ? 17.868 -4.718 -34.394 1.00 83.44 82 ASP A CA 1
ATOM 680 C C . ASP A 1 82 ? 17.896 -5.205 -32.929 1.00 83.44 82 ASP A C 1
ATOM 682 O O . ASP A 1 82 ? 18.248 -6.366 -32.692 1.00 83.44 82 ASP A O 1
ATOM 686 N N . PRO A 1 83 ? 17.525 -4.380 -31.930 1.00 79.56 83 PRO A N 1
ATOM 687 C CA . PRO A 1 83 ? 17.501 -4.794 -30.528 1.00 79.56 83 PRO A CA 1
ATOM 688 C C . PRO A 1 83 ? 16.613 -6.007 -30.268 1.00 79.56 83 PRO A C 1
ATOM 690 O O . PRO A 1 83 ? 16.929 -6.807 -29.390 1.00 79.56 83 PRO A O 1
ATOM 693 N N . ASP A 1 84 ? 15.533 -6.172 -31.036 1.00 79.38 84 ASP A N 1
ATOM 694 C CA . ASP A 1 84 ? 14.621 -7.307 -30.900 1.00 79.38 84 ASP A CA 1
ATOM 695 C C . ASP A 1 84 ? 15.231 -8.611 -31.435 1.00 79.38 84 ASP A C 1
ATOM 697 O O . ASP A 1 84 ? 14.729 -9.689 -31.126 1.00 79.38 84 ASP A O 1
ATOM 701 N N . SER A 1 85 ? 16.351 -8.545 -32.163 1.00 81.31 85 SER A N 1
ATOM 702 C CA . SER A 1 85 ? 17.120 -9.714 -32.611 1.00 81.31 85 SER A CA 1
ATOM 703 C C . SER A 1 85 ? 18.211 -10.147 -31.622 1.00 81.31 85 SER A C 1
ATOM 705 O O . SER A 1 85 ? 18.749 -11.249 -31.740 1.00 81.31 85 SER A O 1
ATOM 707 N N . VAL A 1 86 ? 18.537 -9.310 -30.626 1.00 87.31 86 VAL A N 1
ATOM 708 C CA . VAL A 1 86 ? 19.631 -9.565 -29.681 1.00 87.31 86 VAL A CA 1
ATOM 709 C C . VAL A 1 86 ? 19.131 -10.376 -28.476 1.00 87.31 86 VAL A C 1
ATOM 711 O O . VAL A 1 86 ? 18.339 -9.863 -27.677 1.00 87.31 86 VAL A O 1
ATOM 714 N N . PRO A 1 87 ? 19.656 -11.597 -28.234 1.00 84.31 87 PRO A N 1
ATOM 715 C CA . PRO A 1 87 ? 19.205 -12.452 -27.129 1.00 84.31 87 PRO A CA 1
ATOM 716 C C . PRO A 1 87 ? 19.333 -11.800 -25.744 1.00 84.31 87 PRO A C 1
ATOM 718 O O . PRO A 1 87 ? 18.531 -12.049 -24.847 1.00 84.31 87 PRO A O 1
ATOM 721 N N . GLY A 1 88 ? 20.333 -10.930 -25.560 1.00 83.69 88 GLY A N 1
ATOM 722 C CA . GLY A 1 88 ? 20.532 -10.187 -24.314 1.00 83.69 88 GLY A CA 1
ATOM 723 C C . GLY A 1 88 ? 19.415 -9.182 -24.010 1.00 83.69 88 GLY A C 1
ATOM 724 O O . GLY A 1 88 ? 19.018 -9.060 -22.854 1.00 83.69 88 GLY A O 1
ATOM 725 N N . VAL A 1 89 ? 18.888 -8.497 -25.031 1.00 87.00 89 VAL A N 1
ATOM 726 C CA . VAL A 1 89 ? 17.779 -7.533 -24.899 1.00 87.00 89 VAL A CA 1
ATOM 727 C C . VAL A 1 89 ? 16.461 -8.272 -24.691 1.00 87.00 89 VAL A C 1
ATOM 729 O O . VAL A 1 89 ? 15.686 -7.895 -23.816 1.00 87.00 89 VAL A O 1
ATOM 732 N 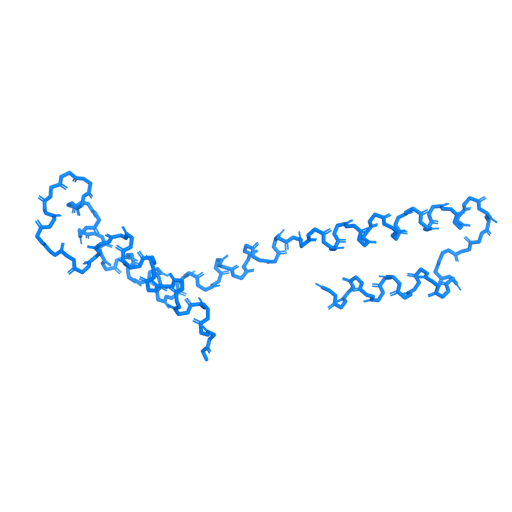N . GLN A 1 90 ? 16.243 -9.374 -25.414 1.00 85.94 90 GLN A N 1
ATOM 733 C CA . GLN A 1 90 ? 15.074 -10.240 -25.227 1.00 85.94 90 GLN A CA 1
ATOM 734 C C . GLN A 1 90 ? 14.999 -10.789 -23.798 1.00 85.94 90 GLN A C 1
ATOM 736 O O . GLN A 1 90 ? 13.950 -10.713 -23.162 1.00 85.94 90 GLN A O 1
ATOM 741 N N . LYS A 1 91 ? 16.125 -11.274 -23.258 1.00 86.19 91 LYS A N 1
ATOM 742 C CA . LYS A 1 91 ? 16.195 -11.784 -21.884 1.00 86.19 91 LYS A CA 1
ATOM 743 C C . LYS A 1 91 ? 15.913 -10.694 -20.847 1.00 86.19 91 LYS A C 1
ATOM 745 O O . LYS A 1 91 ? 15.170 -10.943 -19.906 1.00 86.19 91 LYS A O 1
ATOM 750 N N . LEU A 1 92 ? 16.464 -9.491 -21.031 1.00 85.25 92 LEU A N 1
ATOM 751 C CA . LEU A 1 92 ? 16.179 -8.332 -20.172 1.00 85.25 92 LEU A CA 1
ATOM 752 C C . LEU A 1 92 ? 14.694 -7.949 -20.210 1.00 85.25 92 LEU A C 1
ATOM 754 O O . LEU A 1 92 ? 14.097 -7.687 -19.173 1.00 85.25 92 LEU A O 1
ATOM 758 N N . ARG A 1 93 ? 14.080 -7.968 -21.396 1.00 85.19 93 ARG A N 1
ATOM 759 C CA . ARG A 1 93 ? 12.656 -7.669 -21.588 1.00 85.19 93 ARG A CA 1
ATOM 760 C C . ARG A 1 93 ? 11.754 -8.732 -20.958 1.00 85.19 93 ARG A C 1
ATOM 762 O O . ARG A 1 93 ? 10.732 -8.392 -20.373 1.00 85.19 93 ARG A O 1
ATOM 769 N N . GLN A 1 94 ? 12.152 -10.000 -21.033 1.00 86.12 94 GLN A N 1
ATOM 770 C CA . GLN A 1 94 ? 11.455 -11.097 -20.367 1.00 86.12 94 GLN A CA 1
ATOM 771 C C . GLN A 1 94 ? 11.545 -10.970 -18.841 1.00 86.12 94 GLN A C 1
ATOM 773 O O . GLN A 1 94 ? 10.517 -11.014 -18.175 1.00 86.12 94 GLN A O 1
ATOM 778 N N . GLN A 1 95 ? 12.737 -10.695 -18.302 1.00 83.19 95 GLN A N 1
ATOM 779 C CA . GLN A 1 95 ? 12.932 -10.448 -16.869 1.00 83.19 95 GLN A CA 1
ATOM 780 C C . GLN A 1 95 ? 12.100 -9.266 -16.356 1.00 83.19 95 GLN A C 1
ATOM 782 O O . GLN A 1 95 ? 11.646 -9.292 -15.221 1.00 83.19 95 GLN A O 1
ATOM 787 N N . LEU A 1 96 ? 11.867 -8.250 -17.189 1.00 82.56 96 LEU A N 1
ATOM 788 C CA . LEU A 1 96 ? 11.056 -7.085 -16.834 1.00 82.56 96 LEU A CA 1
ATOM 789 C C . LEU A 1 96 ? 9.550 -7.377 -16.789 1.00 82.56 96 LEU A C 1
ATOM 791 O O . LEU A 1 96 ? 8.840 -6.780 -15.984 1.00 82.56 96 LEU A O 1
ATOM 795 N N . ASN A 1 97 ? 9.082 -8.292 -17.642 1.00 79.00 97 ASN A N 1
ATOM 796 C CA . ASN A 1 97 ? 7.703 -8.786 -17.641 1.00 79.00 97 ASN A CA 1
ATOM 797 C C . ASN A 1 97 ? 7.434 -9.799 -16.516 1.00 79.00 97 ASN A C 1
ATOM 799 O O . ASN A 1 97 ? 6.278 -10.001 -16.151 1.00 79.00 97 ASN A O 1
ATOM 803 N N . GLU A 1 98 ? 8.477 -10.474 -16.028 1.00 72.75 98 GLU A N 1
ATOM 804 C CA . GLU A 1 98 ? 8.406 -11.451 -14.933 1.00 72.75 98 GLU A CA 1
ATOM 805 C C . GLU A 1 98 ? 8.635 -10.819 -13.545 1.00 72.75 98 GLU A C 1
ATOM 807 O O . GLU A 1 98 ? 8.228 -11.403 -12.539 1.00 72.75 98 GLU A O 1
ATOM 812 N N . ALA A 1 99 ? 9.283 -9.649 -13.490 1.00 60.19 99 ALA A N 1
ATOM 813 C CA . ALA A 1 99 ? 9.363 -8.774 -12.314 1.00 60.19 99 ALA A CA 1
ATOM 814 C C . ALA A 1 99 ? 8.062 -7.984 -12.119 1.00 60.19 99 ALA A C 1
ATOM 816 O O . ALA A 1 99 ? 7.904 -7.301 -11.081 1.00 60.19 99 ALA A O 1
#

Radius of gyration: 23.36 Å; chains: 1; bounding box: 44×31×64 Å

pLDDT: mean 82.55, std 6.88, range [60.19, 91.81]

Sequence (99 aa):
MNPKYEKLKALLKELFQLDQPDLDFGLYRILHARSAEINQFLDHDLLPQVRQAFEEYQPADKAELEKQLREKSAQYRADGLDPDSVPGVQKLRQQLNEA